Protein AF-A0AAD6I1P9-F1 (afdb_monomer)

Secondary structure (DSSP, 8-state):
--HHHHHHHHHHTPPPPSS---HHHHHHHTTSPPPHHHHHHHHHH--STTHHHHSPPPGGGGSTT-EEEEEEE-TTS-EEEEEE-TT--GGGPEEEEE-SSS--EEEESS-HHHHHHHHHHTSS--SSS-TTPSPSS--------------------PPPPPPP-

Foldseek 3Di:
DDPVLVVVCVVVVFDQQPDQDPVVVVCVQVVHDDDPSVSSNCSGNPPVPCLCVLAPDPPLQVQPPWDWDWDDADPQQKTWIFTDDPPDDLQQTWIWIDRSPPNDIDTDRHGPVVVVVCQQVVVDDDPRDDPCPPPPDDDDDDDDPDPDPPPPPPDDDDDDDDDDD

Solvent-accessible surface area (backbone atoms only — not comparable to full-atom values): 10701 Å² total; per-residue (Å²): 133,48,74,65,51,54,54,52,40,62,73,67,65,51,59,80,57,93,64,76,72,66,55,74,56,55,29,60,76,67,74,43,88,72,61,68,57,59,53,56,41,36,36,41,72,51,61,80,70,65,56,56,79,81,39,78,74,56,77,77,54,68,44,81,81,30,50,73,45,83,78,49,69,53,96,89,56,34,39,33,28,36,44,42,54,68,93,61,58,79,82,66,26,26,33,34,36,36,60,90,78,78,81,57,71,49,79,42,97,36,29,67,69,58,47,51,51,31,38,68,70,60,77,49,86,61,94,83,55,62,89,67,60,60,58,100,69,87,79,91,71,81,90,70,83,71,80,80,76,77,78,76,83,81,73,85,78,77,79,81,82,80,81,80,131

pLDDT: mean 70.8, std 15.42, range [35.19, 92.31]

Nearest PDB structures (foldseek):
  1n7v-assembly1_A-2  TM=6.056E-01  e=4.436E-01  Enterobacteria phage PRD1
  8rnu-assembly1_J  TM=4.361E-01  e=2.268E+00  Homo sapiens
  3k44-assembly4_D  TM=4.785E-01  e=9.025E+00  Drosophila melanogaster
  5u0s-assembly1_F  TM=2.098E-01  e=1.462E+00  Schizosaccharomyces pombe
  8rnu-assembly1_C  TM=3.092E-01  e=3.748E+00  Homo sapiens

Radius of gyration: 20.56 Å; Cα contacts (8 Å, |Δi|>4): 160; chains: 1; bounding box: 66×39×45 Å

Sequence (165 aa):
MSSTVTRIIEVFNAPEPTTKTAWEVTEAEMEIALPNDYKELIDRMGANATMWEFEAKPPELQIEGSFVIPWATTDNGEYLFWRCLPGQHPDEWTVILNQGRDWTWEHHEMNCTDFLYAALTKEIQSEILSDDFPLSRHVFASFNPAPSHSIRLTGIRRPKRRLKK

InterPro domains:
  IPR037883 Knr4/Smi1-like domain supe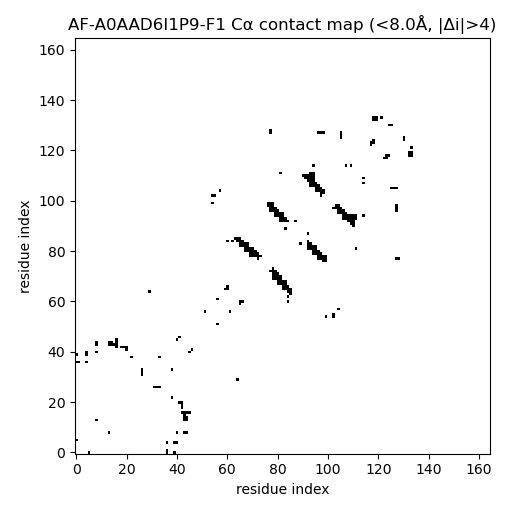rfamily [SSF160631] (6-133)

Structure (mmCIF, N/CA/C/O backbone):
data_AF-A0AAD6I1P9-F1
#
_entry.id   AF-A0AAD6I1P9-F1
#
loop_
_atom_site.group_PDB
_atom_site.id
_atom_site.type_symbol
_atom_site.label_atom_id
_atom_site.label_alt_id
_atom_site.label_comp_id
_atom_site.label_asym_id
_atom_site.label_entity_id
_atom_site.label_seq_id
_atom_site.pdbx_PDB_ins_code
_atom_site.Cartn_x
_atom_site.Cartn_y
_atom_site.Cartn_z
_atom_site.occupancy
_atom_site.B_iso_or_equiv
_atom_site.auth_seq_id
_atom_site.auth_comp_id
_atom_site.auth_asym_id
_atom_site.auth_atom_id
_atom_site.pdbx_PDB_model_num
ATOM 1 N N . MET A 1 1 ? 0.288 -9.961 25.813 1.00 58.97 1 MET A N 1
ATOM 2 C CA . MET A 1 1 ? 0.782 -10.543 24.559 1.00 58.97 1 MET A CA 1
ATOM 3 C C . MET A 1 1 ? -0.095 -11.686 24.114 1.00 58.97 1 MET A C 1
ATOM 5 O O . MET A 1 1 ? -0.151 -12.715 24.782 1.00 58.97 1 MET A O 1
ATOM 9 N N . SER A 1 2 ? -0.819 -11.464 23.020 1.00 68.44 2 SER A N 1
ATOM 10 C CA . SER A 1 2 ? -1.600 -12.497 22.335 1.00 68.44 2 SER A CA 1
ATOM 11 C C . SER A 1 2 ? -0.683 -13.611 21.815 1.00 68.44 2 SER A C 1
ATOM 13 O O . SER A 1 2 ? 0.366 -13.334 21.232 1.00 68.44 2 SER A O 1
ATOM 15 N N . SER A 1 3 ? -1.086 -14.880 21.969 1.00 67.81 3 SER A N 1
ATOM 16 C CA . SER A 1 3 ? -0.302 -16.036 21.496 1.00 67.81 3 SER A CA 1
ATOM 17 C C . SER A 1 3 ? -0.064 -16.019 19.985 1.00 67.81 3 SER A C 1
ATOM 19 O O . SER A 1 3 ? 0.905 -16.591 19.493 1.00 67.81 3 SER A O 1
ATOM 21 N N . THR A 1 4 ? -0.956 -15.374 19.234 1.00 70.19 4 THR A N 1
ATOM 22 C CA . THR A 1 4 ? -0.830 -15.225 17.782 1.00 70.19 4 THR A CA 1
ATOM 23 C C . THR A 1 4 ? 0.229 -14.182 17.426 1.00 70.19 4 THR A C 1
ATOM 25 O O . THR A 1 4 ? 1.057 -14.439 16.557 1.00 70.19 4 THR A O 1
ATOM 28 N N . VAL A 1 5 ? 0.271 -13.057 18.148 1.00 63.53 5 VAL A N 1
ATOM 29 C CA . VAL A 1 5 ? 1.281 -12.001 17.961 1.00 63.53 5 VAL A CA 1
ATOM 30 C C . VAL A 1 5 ? 2.681 -12.531 18.270 1.00 63.53 5 VAL A C 1
ATOM 32 O O . VAL A 1 5 ? 3.605 -12.305 17.496 1.00 63.53 5 VAL A O 1
ATOM 35 N N . THR A 1 6 ? 2.833 -13.328 19.332 1.00 72.75 6 THR A N 1
ATOM 36 C CA . THR A 1 6 ? 4.106 -13.989 19.663 1.00 72.75 6 THR A CA 1
ATOM 37 C C . THR A 1 6 ? 4.609 -14.876 18.524 1.00 72.75 6 THR A C 1
ATOM 39 O O . THR A 1 6 ? 5.758 -14.748 18.111 1.00 72.75 6 THR A O 1
ATOM 42 N N . ARG A 1 7 ? 3.739 -15.718 17.952 1.00 68.31 7 ARG A N 1
ATOM 43 C CA . ARG A 1 7 ? 4.106 -16.590 16.823 1.00 68.31 7 ARG A CA 1
ATOM 44 C C . ARG A 1 7 ? 4.517 -15.793 15.585 1.00 68.31 7 ARG A C 1
ATOM 46 O O . ARG A 1 7 ? 5.424 -16.207 14.876 1.00 68.31 7 ARG A O 1
ATOM 53 N N . ILE A 1 8 ? 3.861 -14.663 15.322 1.00 61.25 8 ILE A N 1
ATOM 54 C CA . ILE A 1 8 ? 4.199 -13.772 14.204 1.00 61.25 8 ILE A CA 1
ATOM 55 C C . ILE A 1 8 ? 5.585 -13.149 14.421 1.00 61.25 8 ILE A C 1
ATOM 57 O O . ILE A 1 8 ? 6.435 -13.239 13.539 1.00 61.25 8 ILE A O 1
ATOM 61 N N . ILE A 1 9 ? 5.853 -12.596 15.606 1.00 66.19 9 ILE A N 1
ATOM 62 C CA . ILE A 1 9 ? 7.156 -12.003 15.959 1.00 66.19 9 ILE A CA 1
ATOM 63 C C . ILE A 1 9 ? 8.297 -13.011 15.782 1.00 66.19 9 ILE A C 1
ATOM 65 O O . ILE A 1 9 ? 9.336 -12.674 15.214 1.00 66.19 9 ILE A O 1
ATOM 69 N N . GLU A 1 10 ? 8.097 -14.249 16.238 1.00 68.38 10 GLU A N 1
ATOM 70 C CA . GLU A 1 10 ? 9.082 -15.329 16.117 1.00 68.38 10 GLU A CA 1
ATOM 71 C C . GLU A 1 10 ? 9.352 -15.706 14.656 1.00 68.38 10 GLU A C 1
ATOM 73 O O . GLU A 1 10 ? 10.506 -15.893 14.275 1.00 68.38 10 GLU A O 1
ATOM 78 N N . VAL A 1 11 ? 8.308 -15.768 13.821 1.00 61.41 11 VAL A N 1
ATOM 79 C CA . VAL A 1 11 ? 8.440 -16.058 12.384 1.00 61.41 11 VAL A CA 1
ATOM 80 C C . VAL A 1 11 ? 9.246 -14.975 11.665 1.00 61.41 11 VAL A C 1
ATOM 82 O O . VAL A 1 11 ? 10.079 -15.296 10.819 1.00 61.41 11 VAL A O 1
ATOM 85 N N . PHE A 1 12 ? 9.031 -13.705 12.007 1.00 48.78 12 PHE A N 1
ATOM 86 C CA . PHE A 1 12 ? 9.725 -12.579 11.376 1.00 48.78 12 PHE A CA 1
ATOM 87 C C . PHE A 1 12 ? 11.080 -12.244 12.016 1.00 48.78 12 PHE A C 1
ATOM 89 O O . PHE A 1 12 ? 11.805 -11.405 11.484 1.00 48.78 12 PHE A O 1
ATOM 96 N N . ASN A 1 13 ? 11.439 -12.890 13.134 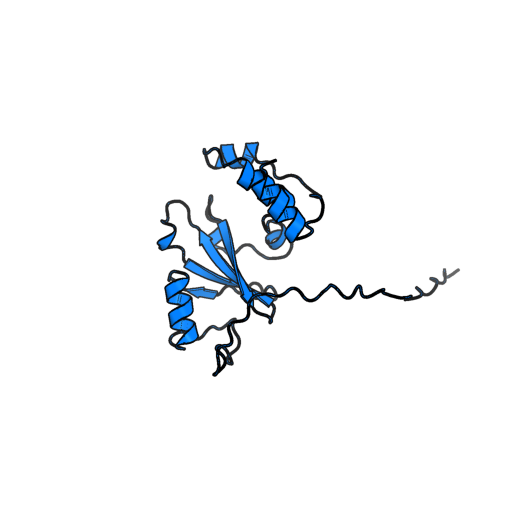1.00 60.44 13 ASN A N 1
ATOM 97 C CA . ASN A 1 13 ? 12.594 -12.540 13.965 1.00 60.44 13 ASN A CA 1
ATOM 98 C C . ASN A 1 13 ? 12.656 -11.023 14.247 1.00 60.44 13 ASN A C 1
ATOM 100 O O . ASN A 1 13 ? 13.711 -10.393 14.126 1.00 60.44 13 ASN A O 1
ATOM 104 N N . ALA A 1 14 ? 11.494 -10.431 14.544 1.00 52.88 14 ALA A N 1
ATOM 105 C CA . ALA A 1 14 ? 11.356 -8.986 14.658 1.00 52.88 14 ALA A CA 1
ATOM 106 C C . ALA A 1 14 ? 12.173 -8.461 15.857 1.00 52.88 14 ALA A C 1
ATOM 108 O O . ALA A 1 14 ? 12.071 -9.019 16.959 1.00 52.88 14 ALA A O 1
ATOM 109 N N . PRO A 1 15 ? 12.993 -7.407 15.672 1.00 56.53 15 PRO A N 1
ATOM 110 C CA . PRO A 1 15 ? 13.791 -6.846 16.754 1.00 56.53 15 PRO A CA 1
ATOM 111 C C . PRO A 1 15 ? 12.895 -6.305 17.874 1.00 56.53 15 PRO A C 1
ATOM 113 O O . PRO A 1 15 ? 11.708 -6.034 17.686 1.00 56.53 15 PRO A O 1
ATOM 116 N N . GLU A 1 16 ? 13.461 -6.162 19.072 1.00 64.75 16 GLU A N 1
ATOM 117 C CA . GLU A 1 16 ? 12.750 -5.471 20.147 1.00 64.75 16 GLU A CA 1
ATOM 118 C C . GLU A 1 16 ? 12.449 -4.022 19.732 1.00 64.75 16 GLU A C 1
ATOM 120 O O . GLU A 1 16 ? 13.305 -3.388 19.101 1.00 64.75 16 GLU A O 1
ATOM 125 N N . PRO A 1 17 ? 11.265 -3.487 20.080 1.00 62.78 17 PRO A N 1
ATOM 126 C CA . PRO A 1 17 ? 10.902 -2.119 19.743 1.00 62.78 17 PRO A CA 1
ATOM 127 C C . PRO A 1 17 ? 11.930 -1.150 20.316 1.00 62.78 17 PRO A C 1
ATOM 129 O O . PRO A 1 17 ? 12.277 -1.225 21.497 1.00 62.78 17 PRO A O 1
ATOM 132 N N . THR A 1 18 ? 12.396 -0.205 19.508 1.00 55.06 18 THR A N 1
ATOM 133 C CA . THR A 1 18 ? 13.247 0.892 19.989 1.00 55.06 18 THR A CA 1
ATOM 134 C C . THR A 1 18 ? 12.424 2.049 20.552 1.00 55.06 18 THR A C 1
ATOM 136 O O . THR A 1 18 ? 12.912 2.792 21.405 1.00 55.06 18 THR A O 1
ATOM 139 N N . THR A 1 19 ? 11.170 2.177 20.123 1.00 56.22 19 THR A N 1
ATOM 140 C CA . THR A 1 19 ? 10.186 3.155 20.594 1.00 56.22 19 THR A CA 1
ATOM 141 C C . THR A 1 19 ? 8.820 2.492 20.716 1.00 56.22 19 THR A C 1
ATOM 143 O O . THR A 1 19 ? 8.513 1.532 20.014 1.00 56.22 19 THR A O 1
ATOM 146 N N . LYS A 1 20 ? 8.004 2.989 21.647 1.00 66.88 20 LYS A N 1
ATOM 147 C CA . LYS A 1 20 ? 6.640 2.509 21.866 1.00 66.88 20 LYS A CA 1
ATOM 148 C C . LYS A 1 20 ? 5.664 3.559 21.353 1.00 66.88 20 LYS A C 1
ATOM 150 O O . LYS A 1 20 ? 5.863 4.744 21.626 1.00 66.88 20 LYS A O 1
ATOM 155 N N . THR A 1 21 ? 4.646 3.140 20.613 1.00 74.12 21 THR A N 1
ATOM 156 C CA . THR A 1 21 ? 3.640 4.059 20.070 1.00 74.12 21 THR A CA 1
ATOM 157 C C . THR A 1 21 ? 2.781 4.599 21.214 1.00 74.12 21 THR A C 1
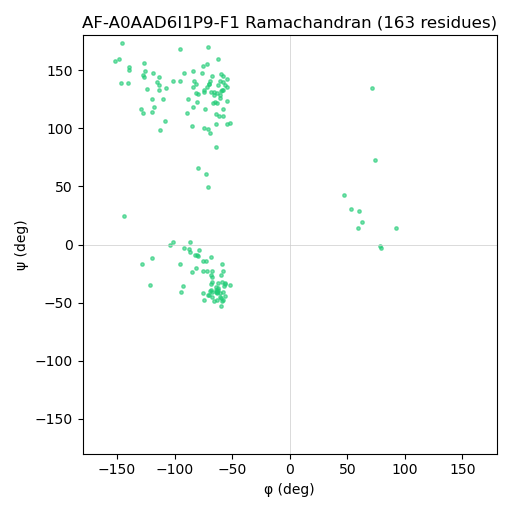ATOM 159 O O . THR A 1 21 ? 2.425 3.857 22.132 1.00 74.12 21 THR A O 1
ATOM 162 N N . ALA A 1 22 ? 2.458 5.895 21.193 1.00 82.38 22 ALA A N 1
ATOM 163 C CA . ALA A 1 22 ? 1.637 6.544 22.219 1.00 82.38 22 ALA A CA 1
ATOM 164 C C . ALA A 1 22 ? 0.139 6.268 21.990 1.00 82.38 22 ALA A C 1
ATOM 166 O O . ALA A 1 22 ? -0.630 7.171 21.663 1.00 82.38 22 ALA A O 1
ATOM 167 N N . TRP A 1 23 ? -0.261 5.003 22.126 1.00 79.94 23 TRP A N 1
ATOM 168 C CA . TRP A 1 23 ? -1.601 4.523 21.786 1.00 79.94 23 TRP A CA 1
ATOM 169 C C . TRP A 1 23 ? -2.728 5.264 22.492 1.00 79.94 23 TRP A C 1
ATOM 171 O O . TRP A 1 23 ? -3.773 5.468 21.892 1.00 79.94 23 TRP A O 1
ATOM 181 N N . GLU A 1 24 ? -2.511 5.718 23.723 1.00 82.75 24 GLU A N 1
ATOM 182 C CA . GLU A 1 24 ? -3.503 6.484 24.473 1.00 82.75 24 GLU A CA 1
ATOM 183 C C . GLU A 1 24 ? -3.848 7.816 23.789 1.00 82.75 24 GLU A C 1
ATOM 185 O O . GLU A 1 24 ? -4.991 8.259 23.861 1.00 82.75 24 GLU A O 1
ATOM 190 N N . VAL A 1 25 ? -2.882 8.443 23.108 1.00 79.00 25 VAL A N 1
ATOM 191 C CA . VAL A 1 25 ? -3.110 9.662 22.317 1.00 79.00 25 VAL A CA 1
ATOM 192 C C . VAL A 1 25 ? -3.848 9.311 21.028 1.00 79.00 25 VAL A C 1
ATOM 194 O O . VAL A 1 25 ? -4.865 9.923 20.727 1.00 79.00 25 VAL A O 1
ATOM 197 N N . THR A 1 26 ? -3.391 8.280 20.312 1.00 72.31 26 THR A N 1
ATOM 198 C CA . THR A 1 26 ? -4.006 7.826 19.054 1.00 72.31 26 THR A CA 1
ATOM 199 C C . THR A 1 26 ? -5.466 7.399 19.235 1.00 72.31 26 THR A C 1
ATOM 201 O O . THR A 1 26 ? -6.326 7.801 18.463 1.00 72.31 26 THR A O 1
ATOM 204 N N . GLU A 1 27 ? -5.778 6.618 20.269 1.00 82.38 27 GLU A N 1
ATOM 205 C CA . GLU A 1 27 ? -7.148 6.172 20.560 1.00 82.38 27 GLU A CA 1
ATOM 206 C C . GLU A 1 27 ? -8.053 7.333 20.996 1.00 82.38 27 GLU A C 1
ATOM 208 O O . GLU A 1 27 ? -9.246 7.331 20.689 1.00 82.38 27 GLU A O 1
ATOM 213 N N . ALA A 1 28 ? -7.493 8.341 21.677 1.00 76.50 28 ALA A N 1
ATOM 214 C CA . ALA A 1 28 ? -8.221 9.550 22.050 1.00 76.50 28 ALA A CA 1
ATOM 215 C C . ALA A 1 28 ? -8.530 10.441 20.837 1.00 76.50 28 ALA A C 1
ATOM 217 O O . ALA A 1 28 ? -9.653 10.919 20.723 1.00 76.50 28 ALA A O 1
ATOM 218 N N . GLU A 1 29 ? -7.572 10.632 19.925 1.00 73.38 29 GLU A N 1
ATOM 219 C CA . GLU A 1 29 ? -7.767 11.391 18.679 1.00 73.38 29 GLU A CA 1
ATOM 220 C C . GLU A 1 29 ? -8.780 10.722 17.747 1.00 73.38 29 GLU A C 1
ATOM 222 O O . GLU A 1 29 ? -9.594 11.395 17.121 1.00 73.38 29 GLU A O 1
ATOM 227 N N . MET A 1 30 ? -8.744 9.392 17.658 1.00 74.44 30 MET A N 1
ATOM 228 C CA . MET A 1 30 ? -9.651 8.636 16.795 1.00 74.44 30 MET A CA 1
ATOM 229 C C . MET A 1 30 ? -11.029 8.387 17.432 1.00 74.44 30 MET A C 1
ATOM 231 O O . MET A 1 30 ? -11.919 7.869 16.759 1.00 74.44 30 MET A O 1
ATOM 235 N N . GLU A 1 31 ? -11.197 8.699 18.721 1.00 84.00 31 GLU A N 1
ATOM 236 C CA . GLU A 1 31 ? -12.388 8.384 19.524 1.00 84.00 31 GLU A CA 1
ATOM 237 C C . GLU A 1 31 ? -12.785 6.888 19.489 1.00 84.00 31 GLU A C 1
ATOM 239 O O . GLU A 1 31 ? -13.955 6.521 19.617 1.00 84.00 31 GLU A O 1
ATOM 244 N N . ILE A 1 32 ? -11.803 5.992 19.339 1.00 76.88 32 ILE A N 1
ATOM 245 C CA . ILE A 1 32 ? -12.000 4.538 19.282 1.00 76.88 32 ILE A CA 1
ATOM 246 C C . ILE A 1 32 ? -10.899 3.804 20.047 1.00 76.88 32 ILE A C 1
ATOM 248 O O . ILE A 1 32 ? -9.718 4.120 19.940 1.00 76.88 32 ILE A O 1
ATOM 252 N N . ALA A 1 33 ? -11.289 2.758 20.777 1.00 78.50 33 ALA A N 1
ATOM 253 C CA . ALA A 1 33 ? -10.347 1.783 21.310 1.00 78.50 33 ALA A CA 1
ATOM 254 C C . ALA A 1 33 ? -9.966 0.767 20.220 1.00 78.50 33 ALA A C 1
ATOM 256 O O . ALA A 1 33 ? -10.823 0.071 19.671 1.00 78.50 33 ALA A O 1
ATOM 257 N N . LEU A 1 34 ? -8.674 0.659 19.933 1.00 74.25 34 LEU A N 1
ATOM 258 C CA . LEU A 1 34 ? -8.096 -0.310 19.016 1.00 74.25 34 LEU A CA 1
ATOM 259 C C . LEU A 1 34 ? -7.845 -1.653 19.729 1.00 74.25 34 LEU A C 1
ATOM 261 O O . LEU A 1 34 ? -7.525 -1.685 20.925 1.00 74.25 34 LEU A O 1
ATOM 265 N N . PRO A 1 35 ? -7.925 -2.787 19.009 1.00 85.56 35 PRO A N 1
ATOM 266 C CA . PRO A 1 35 ? -7.599 -4.094 19.568 1.00 85.56 35 PRO A CA 1
ATOM 267 C C . PRO A 1 35 ? -6.179 -4.152 20.151 1.00 85.56 35 PRO A C 1
ATOM 269 O O . PRO A 1 35 ? -5.215 -3.657 19.564 1.00 85.56 35 PRO A O 1
ATOM 272 N N . ASN A 1 36 ? -6.029 -4.781 21.318 1.00 77.75 36 ASN A N 1
ATOM 273 C CA . ASN A 1 36 ? -4.735 -4.849 22.006 1.00 77.75 36 ASN A CA 1
ATOM 274 C C . ASN A 1 36 ? -3.673 -5.626 21.219 1.00 77.75 36 ASN A C 1
ATOM 276 O O . ASN A 1 36 ? -2.506 -5.256 21.248 1.00 77.75 36 ASN A O 1
ATOM 280 N N . ASP A 1 37 ? -4.058 -6.689 20.522 1.00 75.00 37 ASP A N 1
ATOM 281 C CA . ASP A 1 37 ? -3.149 -7.495 19.707 1.00 75.00 37 ASP A CA 1
ATOM 282 C C . ASP A 1 37 ? -2.642 -6.742 18.469 1.00 75.00 37 ASP A C 1
ATOM 284 O O . ASP A 1 37 ? -1.478 -6.885 18.102 1.00 75.00 37 ASP A O 1
ATOM 288 N N . TYR A 1 38 ? -3.472 -5.880 17.882 1.00 73.00 38 TYR A N 1
ATOM 289 C CA . TYR A 1 38 ? -3.062 -4.952 16.830 1.00 73.00 38 TYR A CA 1
ATOM 290 C C . TYR A 1 38 ? -2.016 -3.944 17.332 1.00 73.00 38 TYR A C 1
ATOM 292 O O . TYR A 1 38 ? -0.962 -3.790 16.715 1.00 73.00 38 TYR A O 1
ATOM 300 N N . LYS A 1 39 ? -2.251 -3.317 18.491 1.00 80.56 39 LYS A N 1
ATOM 301 C CA . LYS A 1 39 ? -1.289 -2.390 19.116 1.00 80.56 39 LYS A CA 1
ATOM 302 C C . LYS A 1 39 ? 0.040 -3.078 19.453 1.00 80.56 39 LYS A C 1
ATOM 304 O O . LYS A 1 39 ? 1.105 -2.535 19.175 1.00 80.56 39 LYS A O 1
ATOM 309 N N . GLU A 1 40 ? -0.017 -4.305 19.980 1.00 75.25 40 GLU A N 1
ATOM 310 C CA . GLU A 1 40 ? 1.166 -5.139 20.246 1.00 75.25 40 GLU A CA 1
ATOM 311 C C . GLU A 1 40 ? 1.941 -5.481 18.964 1.00 75.25 40 GLU A C 1
ATOM 313 O O . GLU A 1 40 ? 3.173 -5.489 18.973 1.00 75.25 40 GLU A O 1
ATOM 318 N N . LEU A 1 41 ? 1.237 -5.763 17.865 1.00 71.06 41 LEU A N 1
ATOM 319 C CA . LEU A 1 41 ? 1.850 -6.056 16.573 1.00 71.06 41 LEU A CA 1
ATOM 320 C C . LEU A 1 41 ? 2.552 -4.821 15.998 1.00 71.06 41 LEU A C 1
ATOM 322 O O . LEU A 1 41 ? 3.693 -4.929 15.558 1.00 71.06 41 LEU A O 1
ATOM 326 N N . ILE A 1 42 ? 1.909 -3.654 16.040 1.00 73.44 42 ILE A N 1
ATOM 327 C CA . ILE A 1 42 ? 2.475 -2.401 15.529 1.00 73.44 42 ILE A CA 1
ATOM 328 C C . ILE A 1 42 ? 3.654 -1.917 16.377 1.00 73.44 42 ILE A C 1
ATOM 330 O O . ILE A 1 42 ? 4.660 -1.501 15.810 1.00 73.44 42 ILE A O 1
ATOM 334 N N . ASP A 1 43 ? 3.599 -2.045 17.706 1.00 73.88 43 ASP A N 1
ATOM 335 C CA . ASP A 1 43 ? 4.759 -1.755 18.559 1.00 73.88 43 ASP A CA 1
ATOM 336 C C . ASP A 1 43 ? 5.968 -2.634 18.189 1.00 73.88 43 ASP A C 1
ATOM 338 O O . ASP A 1 43 ? 7.105 -2.193 18.315 1.00 73.88 43 ASP A O 1
ATOM 342 N N . ARG A 1 44 ? 5.749 -3.874 17.725 1.00 68.94 44 ARG A N 1
ATOM 343 C CA . ARG A 1 44 ? 6.822 -4.852 17.454 1.00 68.94 44 ARG A CA 1
ATOM 344 C C . ARG A 1 44 ? 7.333 -4.861 16.025 1.00 68.94 44 ARG A C 1
ATOM 346 O O . ARG A 1 44 ? 8.517 -5.097 15.809 1.00 68.94 44 ARG A O 1
ATOM 353 N N . MET A 1 45 ? 6.451 -4.639 15.068 1.00 62.28 45 MET A N 1
ATOM 354 C CA . MET A 1 45 ? 6.779 -4.654 13.644 1.00 62.28 45 MET A CA 1
ATOM 355 C C . MET A 1 45 ? 7.062 -3.247 13.114 1.00 62.28 45 MET A C 1
ATOM 357 O O . MET A 1 45 ? 7.643 -3.105 12.042 1.00 62.28 45 MET A O 1
ATOM 361 N N . GLY A 1 46 ? 6.657 -2.220 13.868 1.00 60.00 46 GLY A N 1
ATOM 362 C CA . GLY A 1 46 ? 6.478 -0.874 13.359 1.00 60.00 46 GLY A CA 1
ATOM 363 C C . GLY A 1 46 ? 5.245 -0.806 12.457 1.00 60.00 46 GLY A C 1
ATOM 364 O O . GLY A 1 46 ? 5.051 -1.614 11.553 1.00 60.00 46 GLY A O 1
ATOM 365 N N . ALA A 1 47 ? 4.424 0.222 12.639 1.00 54.12 47 ALA A N 1
ATOM 366 C CA . ALA A 1 47 ? 3.874 0.880 11.466 1.00 54.12 47 ALA A CA 1
ATOM 367 C C . ALA A 1 47 ? 5.086 1.543 10.815 1.00 54.12 47 ALA A C 1
ATOM 369 O O . ALA A 1 47 ? 5.977 1.997 11.535 1.00 54.12 47 ALA A O 1
ATOM 370 N N . ASN A 1 48 ? 5.163 1.615 9.494 1.00 50.03 48 ASN A N 1
ATOM 371 C CA . ASN A 1 48 ? 6.260 2.308 8.816 1.00 50.03 48 ASN A CA 1
ATOM 372 C C . ASN A 1 48 ? 6.122 3.847 9.005 1.00 50.03 48 ASN A C 1
ATOM 374 O O . ASN A 1 48 ? 6.119 4.617 8.054 1.00 50.03 48 ASN A O 1
ATOM 378 N N . ALA A 1 49 ? 5.918 4.300 10.248 1.00 48.62 49 ALA A N 1
ATOM 379 C CA . ALA A 1 49 ? 5.669 5.665 10.682 1.00 48.62 49 ALA A CA 1
ATOM 380 C C . ALA A 1 49 ? 6.898 6.556 10.468 1.00 48.62 49 ALA A C 1
ATOM 382 O O . ALA A 1 49 ? 6.751 7.763 10.304 1.00 48.62 49 ALA A O 1
ATOM 383 N N . THR A 1 50 ? 8.090 5.957 10.397 1.00 46.69 50 THR A N 1
ATOM 384 C CA . THR A 1 50 ? 9.349 6.642 10.083 1.00 46.69 50 THR A CA 1
ATOM 385 C C . THR A 1 50 ? 9.548 6.884 8.587 1.00 46.69 50 THR A C 1
ATOM 387 O O . THR A 1 50 ? 10.448 7.630 8.216 1.00 46.69 50 THR A O 1
ATOM 390 N N . MET A 1 51 ? 8.712 6.317 7.705 1.00 50.41 51 MET A N 1
ATOM 391 C CA . MET A 1 51 ? 8.792 6.579 6.260 1.00 50.41 51 MET A CA 1
ATOM 392 C C . 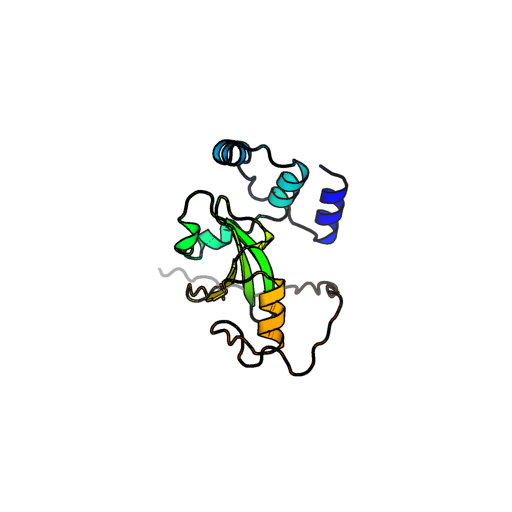MET A 1 51 ? 8.665 8.086 5.967 1.00 50.41 51 MET A C 1
ATOM 394 O O . MET A 1 51 ? 9.384 8.630 5.136 1.00 50.41 51 MET A O 1
ATOM 398 N N . TRP A 1 52 ? 7.839 8.789 6.750 1.00 53.50 52 TRP A N 1
ATOM 399 C CA . TRP A 1 52 ? 7.629 10.238 6.654 1.00 53.50 52 TRP A CA 1
ATOM 400 C C . TRP A 1 52 ? 8.723 11.089 7.308 1.00 53.50 52 TRP A C 1
ATOM 402 O O . TRP A 1 52 ? 8.726 12.306 7.150 1.00 53.50 52 TRP A O 1
ATOM 412 N N . GLU A 1 53 ? 9.644 10.490 8.068 1.00 52.41 53 GLU A N 1
ATOM 413 C CA . GLU A 1 53 ? 10.782 11.230 8.635 1.00 52.41 53 GLU A CA 1
ATOM 414 C C . GLU A 1 53 ? 11.803 11.596 7.551 1.00 52.41 53 GLU A C 1
ATOM 416 O O . GLU A 1 53 ? 12.565 12.552 7.707 1.00 52.41 53 GLU A O 1
ATOM 421 N N . PHE A 1 54 ? 11.799 10.850 6.442 1.00 51.03 54 PHE A N 1
ATOM 422 C CA . PHE A 1 54 ? 12.740 11.003 5.335 1.00 51.03 54 PHE A CA 1
ATOM 423 C C . PHE A 1 54 ? 12.056 11.341 4.000 1.00 51.03 54 PHE A C 1
ATOM 425 O O . PHE A 1 54 ? 12.738 11.771 3.068 1.00 51.03 54 PHE A O 1
ATOM 432 N N . GLU A 1 55 ? 10.726 11.226 3.916 1.00 57.84 55 GLU A N 1
ATOM 433 C CA . GLU A 1 55 ? 9.930 11.546 2.726 1.00 57.84 55 GLU A CA 1
ATOM 434 C C . GLU A 1 55 ? 8.791 12.526 3.024 1.00 57.84 55 GLU A C 1
ATOM 436 O O . GLU A 1 55 ? 8.160 12.488 4.080 1.00 57.84 55 GLU A O 1
ATOM 441 N N . ALA A 1 56 ? 8.498 13.413 2.070 1.00 61.66 56 ALA A N 1
ATOM 442 C CA . ALA A 1 56 ? 7.377 14.334 2.196 1.00 61.66 56 ALA A CA 1
ATOM 443 C C . ALA A 1 56 ? 6.045 13.568 2.184 1.00 61.66 56 ALA A C 1
ATOM 445 O O . ALA A 1 56 ? 5.765 12.789 1.271 1.00 61.66 56 ALA A O 1
ATOM 446 N N . LYS A 1 57 ? 5.204 13.836 3.189 1.00 63.72 57 LYS A N 1
ATOM 447 C CA . LYS A 1 57 ? 3.838 13.314 3.260 1.00 63.72 57 LYS A CA 1
ATOM 448 C C . LYS A 1 57 ? 3.045 13.811 2.035 1.00 63.72 57 LYS A C 1
ATOM 450 O O . LYS A 1 57 ? 3.017 15.029 1.825 1.00 63.72 57 LYS A O 1
ATOM 455 N N . PRO A 1 58 ? 2.409 12.930 1.239 1.00 68.06 58 PRO A N 1
ATOM 456 C CA . PRO A 1 58 ? 1.617 13.355 0.091 1.00 68.06 58 PRO A CA 1
ATOM 457 C C . PRO A 1 58 ? 0.492 14.311 0.530 1.00 68.06 58 PRO A C 1
ATOM 459 O O . PRO A 1 58 ? -0.029 14.155 1.645 1.00 68.06 58 PRO A O 1
ATOM 462 N N . PRO A 1 59 ? 0.130 15.317 -0.293 1.00 69.44 59 PRO A N 1
ATOM 463 C CA . PRO A 1 59 ? -0.850 16.348 0.066 1.00 69.44 59 PRO A CA 1
ATOM 464 C C . PRO A 1 59 ? -2.177 15.787 0.592 1.00 69.44 59 PRO A C 1
ATOM 466 O O . PRO A 1 59 ? -2.772 16.337 1.512 1.00 69.44 59 PRO A O 1
ATOM 469 N N . GLU A 1 60 ? -2.617 14.651 0.061 1.00 67.00 60 GLU A N 1
ATOM 470 C CA . GLU A 1 60 ? -3.869 13.978 0.401 1.00 67.00 60 GLU A CA 1
ATOM 471 C C . GLU A 1 60 ? -3.859 13.424 1.826 1.00 67.00 60 GLU A C 1
ATOM 473 O O . GLU A 1 60 ? -4.903 13.330 2.464 1.00 67.00 60 GLU A O 1
ATOM 478 N N . LEU A 1 61 ? -2.682 13.090 2.357 1.00 69.38 61 LEU A N 1
ATOM 479 C CA . LEU A 1 61 ? -2.541 12.658 3.742 1.00 69.38 61 LEU A CA 1
ATOM 480 C C . LEU A 1 61 ? -2.361 13.835 4.707 1.00 69.38 61 LEU A C 1
ATOM 482 O O . LEU A 1 61 ? -2.187 13.613 5.905 1.00 69.38 61 LEU A O 1
ATOM 486 N N . GLN A 1 62 ? -2.395 15.084 4.233 1.00 70.62 62 GLN A N 1
ATOM 487 C CA . GLN A 1 62 ? -2.517 16.251 5.114 1.00 70.62 62 GLN A CA 1
ATOM 488 C C . GLN A 1 62 ? -3.944 16.422 5.651 1.00 70.62 62 GLN A C 1
ATOM 490 O O . GLN A 1 62 ? -4.138 17.156 6.617 1.00 70.62 62 GLN A O 1
ATOM 495 N N . ILE A 1 63 ? -4.928 15.729 5.065 1.00 74.88 63 ILE A N 1
ATOM 496 C CA . ILE A 1 63 ? -6.284 15.645 5.608 1.00 74.88 63 ILE A CA 1
ATOM 497 C C . ILE A 1 63 ? -6.220 14.908 6.951 1.00 74.88 63 ILE A C 1
ATOM 499 O O . ILE A 1 63 ? -5.750 13.769 7.028 1.00 74.88 63 ILE A O 1
ATOM 503 N N . GLU A 1 64 ? -6.697 15.561 8.009 1.00 72.44 64 GLU A N 1
ATOM 504 C CA . GLU A 1 64 ? -6.746 15.005 9.363 1.00 72.44 64 GLU A CA 1
ATOM 505 C C . GLU A 1 64 ? -7.496 13.662 9.384 1.00 72.44 64 GLU A C 1
ATOM 507 O O . GLU A 1 64 ? -8.514 13.49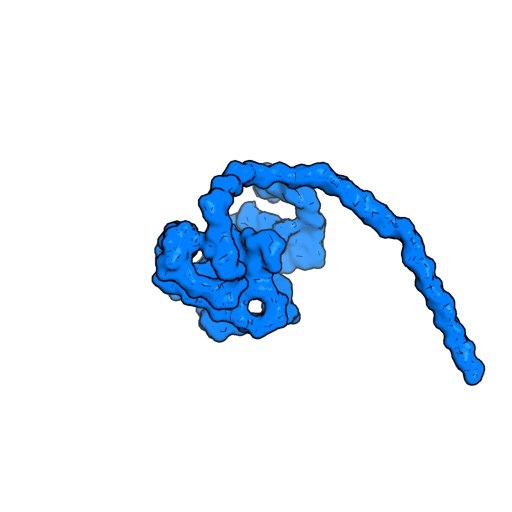4 8.715 1.00 72.44 64 GLU A O 1
ATOM 512 N N . GLY A 1 65 ? -6.949 12.673 10.093 1.00 66.19 65 GLY A N 1
ATOM 513 C CA . GLY A 1 65 ? -7.477 11.304 10.115 1.00 66.19 65 GLY A CA 1
ATOM 514 C C . GLY A 1 65 ? -7.123 10.437 8.898 1.00 66.19 65 GLY A C 1
ATOM 515 O O . GLY A 1 65 ? -7.478 9.261 8.880 1.00 66.19 65 GLY A O 1
ATOM 516 N N . SER A 1 66 ? -6.404 10.965 7.900 1.00 76.50 66 SER A N 1
ATOM 517 C CA . SER A 1 66 ? -5.951 10.167 6.752 1.00 76.50 66 SER A CA 1
ATOM 518 C C . SER A 1 66 ? -4.663 9.404 7.047 1.00 76.50 66 SER A C 1
ATOM 520 O O . SER A 1 66 ? -3.721 9.932 7.650 1.00 76.50 66 SER A O 1
ATOM 522 N N . PHE A 1 67 ? -4.587 8.171 6.554 1.00 75.00 67 PHE A N 1
ATOM 523 C CA . PHE A 1 67 ? -3.414 7.308 6.681 1.00 75.00 67 PHE A CA 1
ATOM 524 C C . PHE A 1 67 ? -3.238 6.422 5.444 1.00 75.00 67 PHE A C 1
ATOM 526 O O . PHE A 1 67 ? -4.072 6.401 4.539 1.00 75.00 67 PHE A O 1
ATOM 533 N N . VAL A 1 68 ? -2.120 5.699 5.392 1.00 77.00 68 VAL A N 1
ATOM 534 C CA . VAL A 1 68 ? -1.863 4.697 4.353 1.00 77.00 68 VAL A CA 1
ATOM 535 C C . VAL A 1 68 ? -1.529 3.358 4.970 1.00 77.00 68 VAL A C 1
ATOM 537 O O . VAL A 1 68 ? -0.910 3.293 6.034 1.00 77.00 68 VAL A O 1
ATOM 540 N N . ILE A 1 69 ? -1.896 2.295 4.265 1.00 77.25 69 ILE A N 1
ATOM 541 C CA . ILE A 1 69 ? -1.512 0.928 4.606 1.00 77.25 69 ILE A CA 1
ATOM 542 C C . ILE A 1 69 ? -0.679 0.370 3.449 1.00 77.25 69 ILE A C 1
ATOM 544 O O . ILE A 1 69 ? -1.208 0.276 2.340 1.00 77.25 69 ILE A O 1
ATOM 548 N N . PRO A 1 70 ? 0.595 -0.007 3.663 1.00 79.69 70 PRO A N 1
ATOM 549 C CA . PRO A 1 70 ? 1.360 -0.724 2.649 1.00 79.69 70 PRO A CA 1
ATOM 550 C C . PRO A 1 70 ? 0.777 -2.125 2.459 1.00 79.69 70 PRO A C 1
ATOM 552 O O . PRO A 1 70 ? 0.576 -2.845 3.438 1.00 79.69 70 PRO A O 1
ATOM 555 N N . TRP A 1 71 ? 0.538 -2.525 1.211 1.00 78.94 71 TRP A N 1
ATOM 556 C CA . TRP A 1 71 ? 0.010 -3.860 0.897 1.00 78.94 71 TRP A CA 1
ATOM 557 C C . TRP A 1 71 ? 0.829 -4.620 -0.151 1.00 78.94 71 TRP A C 1
ATOM 559 O O . TRP A 1 71 ? 0.715 -5.844 -0.219 1.00 78.94 71 TRP A O 1
ATOM 569 N N . ALA A 1 72 ? 1.695 -3.953 -0.923 1.00 80.44 72 ALA A N 1
ATOM 570 C CA . ALA A 1 72 ? 2.654 -4.625 -1.797 1.00 80.44 72 ALA A CA 1
ATOM 571 C C . ALA A 1 72 ? 3.958 -3.837 -1.963 1.00 80.44 72 ALA A C 1
ATOM 573 O O . ALA A 1 72 ? 4.028 -2.631 -1.732 1.00 80.44 72 ALA A O 1
ATOM 574 N N . THR A 1 73 ? 4.997 -4.555 -2.380 1.00 83.19 73 THR A N 1
ATOM 575 C CA . THR A 1 73 ? 6.261 -3.994 -2.849 1.00 83.19 73 THR A CA 1
ATOM 576 C C . THR A 1 73 ? 6.743 -4.787 -4.058 1.00 83.19 73 THR A C 1
ATOM 578 O O . THR A 1 73 ? 6.403 -5.967 -4.206 1.00 83.19 73 THR A O 1
ATOM 581 N N . THR A 1 74 ? 7.508 -4.140 -4.925 1.00 80.38 74 THR A N 1
ATOM 582 C CA . THR A 1 74 ? 8.201 -4.772 -6.050 1.00 80.38 74 THR A CA 1
ATOM 583 C C . THR A 1 74 ? 9.643 -5.119 -5.664 1.00 80.38 74 THR A C 1
ATOM 585 O O . THR A 1 74 ? 10.170 -4.672 -4.646 1.00 80.38 74 THR A O 1
ATOM 588 N N . ASP A 1 75 ? 10.328 -5.903 -6.493 1.00 74.88 75 ASP A N 1
ATOM 589 C CA . ASP A 1 75 ? 11.765 -6.170 -6.348 1.00 74.88 75 ASP A CA 1
ATOM 590 C C . ASP A 1 75 ? 12.656 -4.973 -6.730 1.00 74.88 75 ASP A C 1
ATOM 592 O O . ASP A 1 75 ? 13.830 -4.937 -6.354 1.00 74.88 75 ASP A O 1
ATOM 596 N N . ASN A 1 76 ? 12.093 -3.970 -7.408 1.00 78.94 76 ASN A N 1
ATOM 597 C CA . ASN A 1 76 ? 12.755 -2.708 -7.751 1.00 78.94 76 ASN A CA 1
ATOM 598 C C . ASN A 1 76 ? 12.631 -1.633 -6.651 1.00 78.94 76 ASN A C 1
ATOM 600 O O . ASN A 1 76 ? 13.278 -0.581 -6.727 1.00 78.94 76 ASN A O 1
ATOM 604 N N . GLY A 1 77 ? 11.887 -1.935 -5.581 1.00 77.06 77 GLY A N 1
ATOM 605 C CA . GLY A 1 77 ? 11.788 -1.107 -4.380 1.00 77.06 77 GLY A CA 1
ATOM 606 C C . GLY A 1 77 ? 10.641 -0.100 -4.393 1.00 77.06 77 GLY A C 1
ATOM 607 O O . GLY A 1 77 ? 10.632 0.794 -3.548 1.00 77.06 77 GLY A O 1
ATOM 608 N N . GLU A 1 78 ? 9.679 -0.238 -5.308 1.00 86.81 78 GLU A N 1
ATOM 609 C CA . GLU A 1 78 ? 8.433 0.522 -5.243 1.00 86.81 78 GLU A CA 1
ATOM 610 C C . GLU A 1 78 ? 7.511 -0.060 -4.165 1.00 86.81 78 GLU A C 1
ATOM 612 O O . GLU A 1 78 ? 7.485 -1.272 -3.915 1.00 86.81 78 GLU A O 1
ATOM 617 N N . TYR A 1 79 ? 6.728 0.811 -3.537 1.00 86.19 79 TYR A N 1
ATOM 618 C CA . TYR A 1 79 ? 5.703 0.454 -2.567 1.00 86.19 79 TYR A CA 1
ATOM 619 C C . TYR A 1 79 ? 4.323 0.822 -3.094 1.00 86.19 79 TYR A C 1
ATOM 621 O O . TYR A 1 79 ? 4.124 1.891 -3.673 1.00 86.19 79 TYR A O 1
ATOM 629 N N . LEU A 1 80 ? 3.364 -0.066 -2.846 1.00 89.00 80 LEU A N 1
ATOM 630 C CA . LEU A 1 80 ? 1.958 0.135 -3.145 1.00 89.00 80 LEU A CA 1
ATOM 631 C C . LEU A 1 80 ? 1.181 0.203 -1.834 1.00 89.00 80 LEU A C 1
ATOM 633 O O . LEU A 1 80 ? 1.344 -0.642 -0.942 1.00 89.00 80 LEU A O 1
ATOM 637 N N . PHE A 1 81 ? 0.311 1.201 -1.738 1.00 86.44 81 PHE A N 1
ATOM 638 C CA . PHE A 1 81 ? -0.464 1.489 -0.543 1.00 86.44 81 PHE A CA 1
ATOM 639 C C . PHE A 1 81 ? -1.955 1.578 -0.841 1.00 86.44 81 PHE A C 1
ATOM 641 O O . PHE A 1 81 ? -2.371 1.877 -1.960 1.00 86.44 81 PHE A O 1
ATOM 648 N N . TRP A 1 82 ? -2.762 1.349 0.190 1.00 86.50 82 TRP A N 1
ATOM 649 C CA . TRP A 1 82 ? -4.131 1.837 0.251 1.00 86.50 82 TRP A CA 1
ATOM 650 C C . TRP A 1 82 ? -4.104 3.219 0.870 1.00 86.50 82 TRP A C 1
ATOM 652 O O . TRP A 1 82 ? -3.593 3.387 1.981 1.00 86.50 82 TRP A O 1
ATOM 662 N N . ARG A 1 83 ? -4.673 4.201 0.177 1.00 88.69 83 ARG A N 1
ATOM 663 C CA . ARG A 1 83 ? -4.953 5.514 0.749 1.00 88.69 83 ARG A CA 1
ATOM 664 C C . ARG A 1 83 ? -6.284 5.458 1.483 1.00 88.69 83 ARG A C 1
ATOM 666 O O . ARG A 1 83 ? -7.321 5.224 0.868 1.00 88.69 83 ARG A O 1
ATOM 673 N N . CYS A 1 84 ? -6.235 5.705 2.783 1.00 83.25 84 CYS A N 1
ATOM 674 C CA . CYS A 1 84 ? -7.381 5.611 3.672 1.00 83.25 84 CYS A CA 1
ATOM 675 C C . CYS A 1 84 ? -7.798 7.026 4.079 1.00 83.25 84 CYS A C 1
ATOM 677 O O . CYS A 1 84 ? -7.102 7.675 4.864 1.00 83.25 84 CYS A O 1
ATOM 679 N N . LEU A 1 85 ? -8.908 7.512 3.521 1.00 82.88 85 LEU A N 1
ATOM 680 C CA . LEU A 1 85 ? -9.509 8.786 3.916 1.00 82.88 85 LEU A CA 1
ATOM 681 C C . LEU A 1 85 ? -10.555 8.577 5.023 1.00 82.88 85 LEU A C 1
ATOM 683 O O . LEU A 1 85 ? -11.237 7.545 5.035 1.00 82.88 85 LEU A O 1
ATOM 687 N N . PRO A 1 86 ? -10.732 9.547 5.938 1.00 76.69 86 PRO A N 1
ATOM 688 C CA . PRO A 1 86 ? -11.751 9.458 6.977 1.00 76.69 86 PRO A CA 1
ATOM 689 C C . PRO A 1 86 ? -13.153 9.333 6.361 1.00 76.69 86 PRO A C 1
ATOM 691 O O . PRO A 1 86 ? -13.523 10.082 5.459 1.00 76.69 86 PRO A O 1
ATOM 694 N N . GLY A 1 87 ? -13.940 8.377 6.860 1.00 80.25 87 GLY A N 1
ATOM 695 C CA . GLY A 1 87 ? -15.316 8.129 6.409 1.00 80.25 87 GLY A CA 1
ATOM 696 C C . GLY A 1 87 ? -15.457 7.334 5.105 1.00 80.25 87 GLY A C 1
ATOM 697 O O . GLY A 1 87 ? -16.584 7.017 4.731 1.00 80.25 87 GLY A O 1
ATOM 698 N N . GLN A 1 88 ? -14.357 6.978 4.433 1.00 83.62 88 GLN A N 1
ATOM 699 C CA . GLN A 1 88 ? -14.388 6.149 3.227 1.00 83.62 88 GLN A CA 1
ATOM 700 C C . GLN A 1 88 ? -14.503 4.655 3.572 1.00 83.62 88 GLN A C 1
ATOM 702 O O . GLN A 1 88 ? -13.819 4.167 4.477 1.00 83.62 88 GLN A O 1
ATOM 707 N N . HIS A 1 89 ? -15.339 3.914 2.836 1.00 84.69 89 HIS A N 1
ATOM 708 C CA . HIS A 1 89 ? -15.456 2.465 3.009 1.00 84.69 89 HIS A CA 1
ATOM 709 C C . HIS A 1 89 ? -14.170 1.752 2.533 1.00 84.69 89 HIS A C 1
ATOM 711 O O . HIS A 1 89 ? -13.626 2.142 1.500 1.00 84.69 89 HIS A O 1
ATOM 717 N N . PRO A 1 90 ? -13.681 0.696 3.218 1.00 78.69 90 PRO A N 1
ATOM 718 C CA . PRO A 1 90 ? -12.443 0.007 2.832 1.00 78.69 90 PRO A CA 1
ATOM 719 C C . PRO A 1 90 ? -12.406 -0.531 1.396 1.00 78.69 90 PRO A C 1
ATOM 721 O O . PRO A 1 90 ? -11.362 -0.481 0.751 1.00 78.69 90 PRO A O 1
ATOM 724 N N . ASP A 1 91 ? -13.546 -0.980 0.866 1.00 81.44 91 ASP A N 1
ATOM 725 C CA . ASP A 1 91 ? -13.643 -1.463 -0.523 1.00 81.44 91 ASP A CA 1
ATOM 726 C C . ASP A 1 91 ? -13.468 -0.346 -1.574 1.00 81.44 91 ASP A C 1
ATOM 728 O O . ASP A 1 91 ? -13.317 -0.630 -2.761 1.00 81.44 91 ASP A O 1
ATOM 732 N N . GLU A 1 92 ? -13.478 0.922 -1.155 1.00 84.00 92 GLU A N 1
ATOM 733 C CA . GLU A 1 92 ? -13.305 2.097 -2.018 1.00 84.00 92 GLU A CA 1
ATOM 734 C C . GLU A 1 92 ? -11.904 2.717 -1.902 1.00 84.00 92 GLU A C 1
ATOM 736 O O . GLU A 1 92 ? -11.618 3.728 -2.551 1.00 84.00 92 GLU A O 1
ATOM 741 N N . TRP A 1 93 ? -11.020 2.159 -1.068 1.00 87.50 93 TRP A N 1
ATOM 742 C CA . TRP A 1 93 ? -9.685 2.718 -0.875 1.00 87.50 93 TRP A CA 1
ATOM 743 C C . TRP A 1 93 ? -8.878 2.738 -2.175 1.00 87.50 93 TRP A C 1
ATOM 745 O O . TRP A 1 93 ? -8.710 1.727 -2.857 1.00 87.50 93 TRP A O 1
ATOM 755 N N . THR A 1 94 ? -8.340 3.919 -2.477 1.00 92.19 94 THR A N 1
ATOM 756 C CA . THR A 1 94 ? -7.518 4.206 -3.658 1.00 92.19 94 THR A CA 1
ATOM 757 C C . THR A 1 94 ? -6.158 3.519 -3.545 1.00 92.19 94 THR A C 1
ATOM 759 O O . THR A 1 94 ? -5.522 3.582 -2.488 1.00 92.19 94 THR A O 1
ATOM 762 N N . VAL A 1 95 ? -5.670 2.935 -4.641 1.00 92.00 95 VAL A N 1
ATOM 763 C CA . VAL A 1 95 ? -4.277 2.483 -4.742 1.00 92.00 95 VAL A CA 1
ATOM 764 C C . VAL A 1 95 ? -3.367 3.668 -5.048 1.00 92.00 95 VAL A C 1
ATOM 766 O O . VAL A 1 95 ? -3.615 4.420 -5.990 1.00 92.00 95 VAL A O 1
AT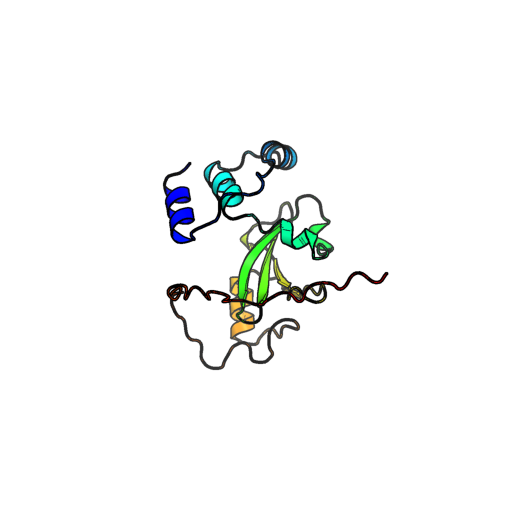OM 769 N N . ILE A 1 96 ? -2.296 3.816 -4.267 1.00 91.69 96 ILE A N 1
ATOM 770 C CA . ILE A 1 96 ? -1.239 4.798 -4.533 1.00 91.69 96 ILE A CA 1
ATOM 771 C C . ILE A 1 96 ? 0.137 4.128 -4.546 1.00 91.69 96 ILE A C 1
ATOM 773 O O . ILE A 1 96 ? 0.367 3.175 -3.798 1.00 91.69 96 ILE A O 1
ATOM 777 N N . LEU A 1 97 ? 1.042 4.624 -5.389 1.00 91.25 97 LEU A N 1
ATOM 778 C CA . LEU A 1 97 ? 2.395 4.097 -5.565 1.00 91.25 97 LEU A CA 1
ATOM 779 C C . LEU A 1 97 ? 3.440 5.148 -5.209 1.00 91.25 97 LEU A C 1
ATOM 781 O O . LEU A 1 97 ? 3.239 6.337 -5.455 1.00 91.25 97 LEU A O 1
ATOM 785 N N . ASN A 1 98 ? 4.572 4.693 -4.680 1.00 87.62 98 ASN A N 1
ATOM 786 C CA . ASN A 1 98 ? 5.735 5.529 -4.402 1.00 87.62 98 ASN A CA 1
ATOM 787 C C . ASN A 1 98 ? 7.035 4.729 -4.604 1.00 87.62 98 ASN A C 1
ATOM 789 O O . ASN A 1 98 ? 7.124 3.562 -4.222 1.00 87.62 98 ASN A O 1
ATOM 793 N N . GLN A 1 99 ? 8.040 5.372 -5.208 1.00 80.12 99 GLN A N 1
ATOM 794 C CA . GLN A 1 99 ? 9.361 4.782 -5.486 1.00 80.12 99 GLN A CA 1
ATOM 795 C C . GLN A 1 99 ? 10.468 5.198 -4.500 1.00 80.12 99 GLN A C 1
ATOM 797 O O . GLN A 1 99 ? 11.629 4.838 -4.690 1.00 80.12 99 GLN A O 1
ATOM 802 N N . GLY A 1 100 ? 10.140 5.998 -3.481 1.00 67.50 100 GLY A N 1
ATOM 803 C CA . GLY A 1 100 ? 11.038 6.400 -2.395 1.00 67.50 100 GLY A CA 1
ATOM 804 C C . GLY A 1 100 ? 12.276 7.215 -2.793 1.00 67.50 100 GLY A C 1
ATOM 805 O O . GLY A 1 100 ? 13.267 7.231 -2.062 1.00 67.50 100 GLY A O 1
ATOM 806 N N . ARG A 1 101 ? 12.286 7.851 -3.978 1.00 66.50 101 ARG A N 1
ATOM 807 C CA . ARG A 1 101 ? 13.480 8.546 -4.516 1.00 66.50 101 ARG A CA 1
ATOM 808 C C . ARG A 1 101 ? 13.287 10.032 -4.807 1.00 66.50 101 ARG A C 1
ATOM 810 O O . ARG A 1 101 ? 14.230 10.798 -4.630 1.00 66.50 101 ARG A O 1
ATOM 817 N N . ASP A 1 102 ? 12.107 10.444 -5.250 1.00 68.38 102 ASP A N 1
ATOM 818 C CA . ASP A 1 102 ? 11.857 11.793 -5.784 1.00 68.38 102 ASP A CA 1
ATOM 819 C C . ASP A 1 102 ? 10.465 12.344 -5.430 1.00 68.38 102 ASP A C 1
ATOM 821 O O . ASP A 1 102 ? 9.953 13.243 -6.095 1.00 68.38 102 ASP A O 1
ATOM 825 N N . TRP A 1 103 ? 9.874 11.839 -4.342 1.00 70.69 103 TRP A N 1
ATOM 826 C CA . TRP A 1 103 ? 8.576 12.275 -3.809 1.00 70.69 103 TRP A CA 1
ATOM 827 C C . TRP A 1 103 ? 7.394 12.134 -4.781 1.00 70.69 103 TRP A C 1
ATOM 829 O O . TRP A 1 103 ? 6.328 12.695 -4.524 1.00 70.69 103 TRP A O 1
ATOM 839 N N . THR A 1 104 ? 7.546 11.391 -5.880 1.00 78.00 104 THR A N 1
ATOM 840 C CA . THR A 1 104 ? 6.450 11.144 -6.816 1.00 78.00 104 THR A CA 1
ATOM 841 C C . THR A 1 104 ? 5.465 10.141 -6.237 1.00 78.00 104 THR A C 1
ATOM 843 O O . THR A 1 104 ? 5.855 9.061 -5.782 1.00 78.00 104 THR A O 1
ATOM 846 N N . TRP A 1 105 ? 4.187 10.500 -6.312 1.00 86.19 105 TRP A N 1
ATOM 847 C CA . TRP A 1 105 ? 3.070 9.634 -5.971 1.00 86.19 105 TRP A CA 1
ATOM 848 C C . TRP A 1 105 ? 2.189 9.449 -7.193 1.00 86.19 105 TRP A C 1
ATOM 850 O O . TRP A 1 105 ? 1.704 10.423 -7.771 1.00 86.19 105 TRP A O 1
ATOM 860 N N . GLU A 1 106 ? 1.959 8.199 -7.559 1.00 91.31 106 GLU A N 1
ATOM 861 C CA . GLU A 1 106 ? 1.002 7.846 -8.598 1.00 91.31 106 GLU A CA 1
ATOM 862 C C . GLU A 1 106 ? -0.291 7.350 -7.953 1.00 91.31 106 GLU A C 1
ATOM 864 O O . GLU A 1 106 ? -0.255 6.666 -6.931 1.00 91.31 106 GLU A O 1
ATOM 869 N N . HIS A 1 107 ? -1.431 7.724 -8.529 1.00 92.31 107 HIS A N 1
ATOM 870 C CA . HIS A 1 107 ? -2.751 7.456 -7.971 1.00 92.31 107 HIS A CA 1
ATOM 871 C C . HIS A 1 107 ? -3.616 6.701 -8.975 1.00 92.31 107 HIS A C 1
ATOM 873 O O . HIS A 1 107 ? -3.745 7.115 -10.126 1.00 92.31 107 HIS A O 1
ATOM 879 N N . HIS A 1 108 ? -4.290 5.656 -8.500 1.00 92.00 108 HIS A N 1
ATOM 880 C CA . HIS A 1 108 ? -5.310 4.942 -9.256 1.00 92.00 108 HIS A CA 1
ATOM 881 C C . HIS A 1 108 ? -6.590 4.854 -8.427 1.00 92.00 108 HIS A C 1
ATOM 883 O O . HIS A 1 108 ? -6.630 4.183 -7.394 1.00 92.00 108 HIS A O 1
ATOM 889 N N . GLU A 1 109 ? -7.644 5.537 -8.883 1.00 89.88 109 GLU A N 1
ATOM 890 C CA . GLU A 1 109 ? -8.978 5.578 -8.259 1.00 89.88 109 GLU A CA 1
ATOM 891 C C . GLU A 1 109 ? -9.747 4.265 -8.451 1.00 89.88 109 GLU A C 1
ATOM 893 O O . GLU A 1 109 ? -10.804 4.203 -9.070 1.00 89.88 109 GLU A O 1
ATOM 898 N N . MET A 1 110 ? -9.174 3.187 -7.935 1.00 87.19 110 MET A N 1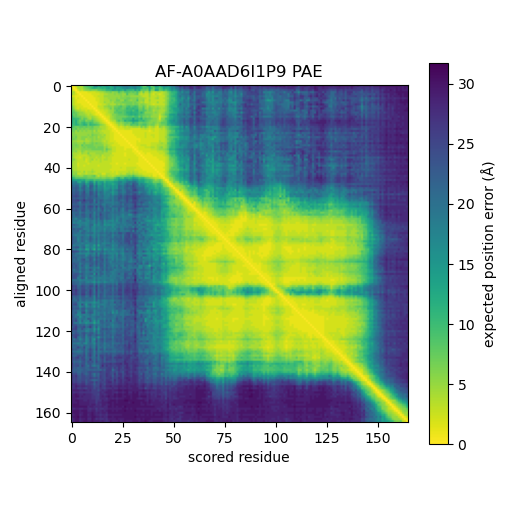
ATOM 899 C CA . MET A 1 110 ? -9.721 1.843 -7.976 1.00 87.19 110 MET A CA 1
ATO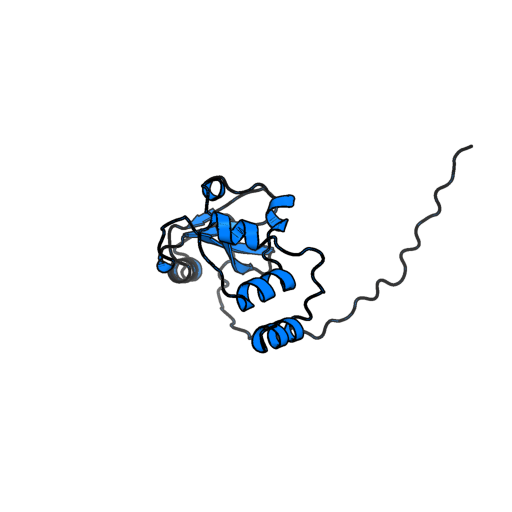M 900 C C . MET A 1 110 ? -9.218 1.054 -6.768 1.00 87.19 110 MET A C 1
ATOM 902 O O . MET A 1 110 ? -8.189 1.394 -6.175 1.00 87.19 110 MET A O 1
ATOM 906 N N . ASN A 1 111 ? -9.945 -0.002 -6.409 1.00 84.25 111 ASN A N 1
ATOM 907 C CA . ASN A 1 111 ? -9.511 -0.909 -5.353 1.00 84.25 111 ASN A CA 1
ATOM 908 C C . ASN A 1 111 ? -8.303 -1.754 -5.810 1.00 84.25 111 ASN A C 1
ATOM 910 O O . ASN A 1 111 ? -7.933 -1.795 -6.986 1.00 84.25 111 ASN A O 1
ATOM 914 N N . CYS A 1 112 ? -7.690 -2.470 -4.865 1.00 84.62 112 CYS A N 1
ATOM 915 C CA . CYS A 1 112 ? -6.505 -3.293 -5.127 1.00 84.62 112 CYS A CA 1
ATOM 916 C C . CYS A 1 112 ? -6.732 -4.370 -6.199 1.00 84.62 112 CYS A C 1
ATOM 918 O O . CYS A 1 112 ? -5.857 -4.586 -7.035 1.00 84.62 112 CYS A O 1
ATOM 920 N N . THR A 1 113 ? -7.884 -5.042 -6.204 1.00 84.06 113 THR A N 1
ATOM 921 C CA . THR A 1 113 ? -8.153 -6.111 -7.175 1.00 84.06 113 THR A CA 1
ATOM 922 C C . THR A 1 113 ? -8.324 -5.581 -8.593 1.00 84.06 113 THR A C 1
ATOM 924 O O . THR A 1 113 ? -7.778 -6.175 -9.523 1.00 84.06 113 THR A O 1
ATOM 927 N N . ASP A 1 114 ? -8.997 -4.443 -8.751 1.00 85.06 114 ASP A N 1
ATOM 928 C CA . ASP A 1 114 ? -9.166 -3.774 -10.041 1.00 85.06 114 ASP A CA 1
ATOM 929 C C . ASP A 1 114 ? -7.825 -3.237 -10.551 1.00 85.06 114 ASP A C 1
ATOM 931 O O . ASP A 1 114 ? -7.492 -3.436 -11.717 1.00 85.06 114 ASP A O 1
ATOM 935 N N . PHE A 1 115 ? -7.001 -2.666 -9.664 1.00 87.88 115 PHE A N 1
ATOM 936 C CA . PHE A 1 115 ? -5.639 -2.250 -10.002 1.00 87.88 115 PHE A CA 1
ATOM 937 C C . PHE A 1 115 ? -4.790 -3.423 -10.492 1.00 87.88 115 PHE A C 1
ATOM 939 O O . PHE A 1 115 ? -4.159 -3.333 -11.542 1.00 87.88 115 PHE A O 1
ATOM 946 N N . LEU A 1 116 ? -4.789 -4.545 -9.766 1.00 83.81 116 LEU A N 1
ATOM 947 C CA . LEU A 1 116 ? -4.044 -5.734 -10.176 1.00 83.81 116 LEU A CA 1
ATOM 948 C C . LEU A 1 116 ? -4.528 -6.247 -11.531 1.00 83.81 116 LEU A C 1
ATOM 950 O O . LEU A 1 116 ? -3.703 -6.553 -12.386 1.00 83.81 116 LEU A O 1
ATOM 954 N N . TYR A 1 117 ? -5.840 -6.324 -11.748 1.00 82.88 117 TYR A N 1
ATOM 955 C CA . TYR A 1 117 ? -6.390 -6.743 -13.033 1.00 82.88 117 TYR A CA 1
ATOM 956 C C . TYR A 1 117 ? -5.940 -5.810 -14.163 1.00 82.88 117 TYR A C 1
ATOM 958 O O . TYR A 1 117 ? -5.368 -6.279 -15.149 1.00 82.88 117 TYR A O 1
ATOM 966 N N . ALA A 1 118 ? -6.136 -4.501 -14.004 1.00 84.69 118 ALA A N 1
ATOM 967 C CA . ALA A 1 118 ? -5.807 -3.511 -15.020 1.00 84.69 118 ALA A CA 1
ATOM 968 C C . ALA A 1 118 ? -4.300 -3.480 -15.322 1.00 84.69 118 ALA A C 1
ATOM 970 O O . ALA A 1 118 ? -3.888 -3.412 -16.479 1.00 84.69 118 ALA A O 1
ATOM 971 N N . ALA A 1 119 ? -3.455 -3.594 -14.296 1.00 86.50 119 ALA A N 1
ATOM 972 C CA . ALA A 1 119 ? -2.009 -3.601 -14.471 1.00 86.50 119 ALA A CA 1
ATOM 973 C C . ALA A 1 119 ? -1.538 -4.894 -15.156 1.00 86.50 119 ALA A C 1
ATOM 975 O O . ALA A 1 119 ? -0.753 -4.851 -16.100 1.00 86.50 119 ALA A O 1
ATOM 976 N N . LEU A 1 120 ? -2.073 -6.055 -14.755 1.00 83.00 120 LEU A N 1
ATOM 977 C CA . LEU A 1 120 ? -1.719 -7.347 -15.354 1.00 83.00 120 LEU A CA 1
ATOM 978 C C . LEU A 1 120 ? -2.202 -7.494 -16.807 1.00 83.00 120 LEU A C 1
ATOM 980 O O . LEU A 1 120 ? -1.607 -8.237 -17.587 1.00 83.00 120 LEU A O 1
ATOM 984 N N . THR A 1 121 ? -3.270 -6.791 -17.177 1.00 83.19 121 THR A N 1
ATOM 985 C CA . THR A 1 121 ? -3.818 -6.763 -18.543 1.00 83.19 121 THR A CA 1
ATOM 986 C C . THR A 1 121 ? -3.259 -5.626 -19.398 1.00 83.19 121 THR A C 1
ATOM 988 O O . THR A 1 121 ? -3.550 -5.577 -20.593 1.00 83.19 121 THR A O 1
ATOM 991 N N . LYS A 1 122 ? -2.407 -4.763 -18.824 1.00 83.75 122 LYS A N 1
ATOM 992 C CA . LYS A 1 122 ? -1.866 -3.550 -19.461 1.00 83.75 122 LYS A CA 1
ATOM 993 C C . LYS A 1 122 ? -2.948 -2.540 -19.873 1.00 83.75 122 LYS A C 1
ATOM 995 O O . LYS A 1 122 ? -2.765 -1.795 -20.832 1.00 83.75 122 LYS A O 1
ATOM 1000 N N . GLU A 1 123 ? -4.072 -2.515 -19.158 1.00 87.44 123 GLU A N 1
ATOM 1001 C CA . GLU A 1 123 ? -5.112 -1.485 -19.293 1.00 87.44 123 GLU A CA 1
ATOM 1002 C C . GLU A 1 123 ? -4.699 -0.161 -18.634 1.00 87.44 123 GLU A C 1
ATOM 1004 O O . GLU A 1 123 ? -5.183 0.901 -19.025 1.00 87.44 123 GLU A O 1
ATOM 1009 N N . ILE A 1 124 ? -3.771 -0.215 -17.675 1.00 88.88 124 ILE A N 1
ATOM 1010 C CA . ILE A 1 124 ? -3.080 0.955 -17.129 1.00 88.88 124 ILE A CA 1
ATOM 1011 C C . ILE A 1 124 ? -1.597 0.899 -17.491 1.00 88.88 124 ILE A C 1
ATOM 1013 O O . ILE A 1 124 ? -0.986 -0.171 -17.508 1.00 88.88 124 ILE A O 1
ATOM 1017 N N . GLN A 1 125 ? -1.022 2.068 -17.752 1.00 85.62 125 GLN A N 1
ATOM 1018 C CA . GLN A 1 125 ? 0.418 2.270 -17.803 1.00 85.62 125 GLN A CA 1
ATOM 1019 C C . GLN A 1 125 ? 0.788 3.116 -16.593 1.00 85.62 125 GLN A C 1
ATOM 1021 O O . GLN A 1 125 ? 0.187 4.168 -16.389 1.00 85.62 125 GLN A O 1
ATOM 1026 N N . SER A 1 126 ? 1.721 2.612 -15.790 1.00 89.06 126 SER A N 1
ATOM 1027 C CA . SER A 1 126 ? 2.209 3.322 -14.616 1.00 89.06 126 SER A CA 1
ATOM 1028 C C . SER A 1 126 ? 3.480 4.085 -14.954 1.00 89.06 126 SER A C 1
ATOM 1030 O O . SER A 1 126 ? 4.321 3.585 -15.696 1.00 89.06 126 SER A O 1
ATOM 1032 N N . GLU A 1 127 ? 3.603 5.295 -14.415 1.00 89.06 127 GLU A N 1
ATOM 1033 C CA . GLU A 1 127 ? 4.803 6.132 -14.552 1.00 89.06 127 GLU A CA 1
ATOM 1034 C C . GLU A 1 127 ? 5.895 5.721 -13.547 1.00 89.06 127 GLU A C 1
ATOM 1036 O O . GLU A 1 127 ? 7.069 6.044 -13.726 1.00 89.06 127 GLU A O 1
ATOM 1041 N N . ILE A 1 128 ? 5.507 5.021 -12.473 1.00 89.62 128 ILE A N 1
ATOM 1042 C CA . ILE A 1 128 ? 6.404 4.534 -11.418 1.00 89.62 128 ILE A CA 1
ATOM 1043 C C . ILE A 1 128 ? 6.865 3.091 -11.667 1.00 89.62 128 ILE A C 1
ATOM 1045 O O . ILE A 1 128 ? 8.024 2.761 -11.410 1.00 89.62 128 ILE A O 1
ATOM 1049 N N . LEU A 1 129 ? 5.980 2.208 -12.132 1.00 88.19 129 LEU A N 1
ATOM 1050 C CA . LEU A 1 129 ? 6.341 0.817 -12.401 1.00 88.19 129 LEU A CA 1
ATOM 1051 C C . LEU A 1 129 ? 7.163 0.702 -13.689 1.00 88.19 129 LEU A C 1
ATOM 1053 O O . LEU A 1 129 ? 7.047 1.498 -14.613 1.00 88.19 129 LEU A O 1
ATOM 1057 N N . SER A 1 130 ? 7.986 -0.342 -13.765 1.00 84.88 130 SER A N 1
ATOM 1058 C CA . SER A 1 130 ? 8.747 -0.656 -14.976 1.00 84.88 130 SER A CA 1
ATOM 1059 C C . SER A 1 130 ? 7.829 -0.877 -16.186 1.00 84.88 130 SER A C 1
ATOM 1061 O O . SER A 1 130 ? 6.840 -1.598 -16.078 1.00 84.88 130 SER A O 1
ATOM 1063 N N . ASP A 1 131 ? 8.226 -0.376 -17.360 1.00 84.75 131 ASP A N 1
ATOM 1064 C CA . ASP A 1 131 ? 7.561 -0.663 -18.646 1.00 84.75 131 ASP A CA 1
ATOM 1065 C C . ASP A 1 131 ? 7.506 -2.169 -18.983 1.00 84.75 131 ASP A C 1
ATOM 1067 O O . ASP A 1 131 ? 6.655 -2.624 -19.755 1.00 84.75 131 ASP A O 1
ATOM 1071 N N . ASP A 1 132 ? 8.405 -2.964 -18.393 1.00 80.88 132 ASP A N 1
ATOM 1072 C CA . ASP A 1 132 ? 8.416 -4.421 -18.532 1.00 80.88 132 ASP A CA 1
ATOM 1073 C C . ASP A 1 132 ? 7.369 -5.106 -17.634 1.00 80.88 132 ASP A C 1
ATOM 1075 O O . ASP A 1 132 ? 7.195 -6.326 -17.711 1.00 80.88 132 ASP A O 1
ATOM 1079 N N . PHE A 1 133 ? 6.654 -4.355 -16.786 1.00 79.75 133 PHE A N 1
ATOM 1080 C CA . PHE A 1 133 ? 5.575 -4.868 -15.953 1.00 79.75 133 PHE A CA 1
ATOM 1081 C C . PHE A 1 133 ? 4.235 -4.933 -16.720 1.00 79.75 133 PHE A C 1
ATOM 1083 O O . PHE A 1 133 ? 3.841 -3.986 -17.398 1.00 79.75 133 PHE A O 1
ATOM 1090 N N . PRO A 1 134 ? 3.480 -6.035 -16.585 1.00 79.50 134 PRO A N 1
ATOM 1091 C CA . PRO A 1 134 ? 3.941 -7.327 -16.106 1.00 79.50 134 PRO A CA 1
ATOM 1092 C C . PRO A 1 134 ? 4.824 -8.037 -17.137 1.00 79.50 134 PRO A C 1
ATOM 1094 O O . PRO A 1 134 ? 4.656 -7.893 -18.354 1.00 79.50 134 PRO A O 1
ATOM 1097 N N . LEU A 1 135 ? 5.683 -8.922 -16.630 1.00 75.44 135 LEU A N 1
ATOM 1098 C CA . LEU A 1 135 ? 6.412 -9.872 -17.461 1.00 75.44 135 LEU A CA 1
ATOM 1099 C C . LEU A 1 135 ? 5.437 -10.770 -18.234 1.00 75.44 135 LEU A C 1
ATOM 1101 O O . LEU A 1 135 ? 4.413 -11.198 -17.704 1.00 75.44 135 LEU A O 1
ATOM 1105 N N . SER A 1 136 ? 5.815 -11.169 -19.450 1.00 76.69 136 SER A N 1
ATOM 1106 C CA . SER A 1 136 ? 5.006 -12.031 -20.332 1.00 76.69 136 SER A CA 1
ATOM 1107 C C . SER A 1 136 ? 4.654 -13.401 -19.734 1.00 76.69 136 SER A C 1
ATOM 1109 O O . SER A 1 136 ? 3.789 -14.106 -20.249 1.00 76.69 136 SER A O 1
ATOM 1111 N N . ARG A 1 137 ? 5.359 -13.816 -18.675 1.00 77.88 137 ARG A N 1
ATOM 1112 C CA . ARG A 1 137 ? 5.096 -15.038 -17.917 1.00 77.88 137 ARG A CA 1
ATOM 1113 C C . ARG A 1 137 ? 5.028 -14.709 -16.432 1.00 77.88 137 ARG A C 1
ATOM 1115 O O . ARG A 1 137 ? 6.044 -14.379 -15.827 1.00 77.88 137 ARG A O 1
ATOM 1122 N N . HIS A 1 138 ? 3.861 -14.914 -15.834 1.00 70.06 138 HIS A N 1
ATOM 1123 C CA . HIS A 1 138 ? 3.688 -14.819 -14.388 1.00 70.06 138 HIS A CA 1
ATOM 1124 C C . HIS A 1 138 ? 4.146 -16.115 -13.714 1.00 70.06 138 HIS A C 1
ATOM 1126 O O . HIS A 1 138 ? 3.744 -17.214 -14.110 1.00 70.06 138 HIS A O 1
ATOM 1132 N N . VAL A 1 139 ? 4.987 -15.995 -12.689 1.00 70.88 139 VAL A N 1
ATOM 1133 C CA . VAL A 1 139 ? 5.383 -17.114 -11.831 1.00 70.88 139 VAL A CA 1
ATOM 1134 C C . VAL A 1 139 ? 4.958 -16.774 -10.414 1.00 70.88 139 VAL A C 1
ATOM 1136 O O . VAL A 1 139 ? 5.481 -15.844 -9.811 1.00 70.88 139 VAL A O 1
ATOM 1139 N N . PHE A 1 140 ? 4.015 -17.543 -9.881 1.00 71.81 140 PHE A N 1
ATOM 1140 C CA . PHE A 1 140 ? 3.644 -17.461 -8.476 1.00 71.81 140 PHE A CA 1
ATOM 1141 C C . PHE A 1 140 ? 4.532 -18.426 -7.702 1.00 71.81 140 PHE A C 1
ATOM 1143 O O . PHE A 1 140 ? 4.464 -19.641 -7.894 1.00 71.81 140 PHE A O 1
ATOM 1150 N N . ALA A 1 141 ? 5.390 -17.876 -6.854 1.00 65.69 141 ALA A N 1
ATOM 1151 C CA . ALA A 1 141 ? 6.189 -18.646 -5.921 1.00 65.69 141 ALA A CA 1
ATOM 1152 C C . ALA A 1 141 ? 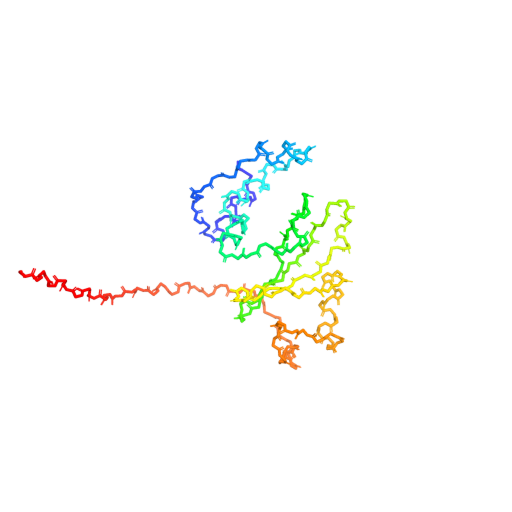5.740 -18.305 -4.505 1.00 65.69 141 ALA A C 1
ATOM 1154 O O . ALA A 1 141 ? 5.535 -17.137 -4.175 1.00 65.69 141 ALA A O 1
ATOM 1155 N N . SER A 1 142 ? 5.618 -19.320 -3.652 1.00 67.38 142 SER A N 1
ATOM 1156 C CA . SER A 1 142 ? 5.554 -19.067 -2.218 1.00 67.38 142 SER A CA 1
ATOM 1157 C C . SER A 1 142 ? 6.829 -18.343 -1.807 1.00 67.38 142 SER A C 1
ATOM 1159 O O . SER A 1 142 ? 7.927 -18.766 -2.179 1.00 67.38 142 SER A O 1
ATOM 1161 N N . PHE A 1 143 ? 6.689 -17.270 -1.032 1.00 53.22 143 PHE A N 1
ATOM 1162 C CA . PHE A 1 143 ? 7.837 -16.617 -0.426 1.00 53.22 143 PHE A CA 1
ATOM 1163 C C . PHE A 1 143 ? 8.582 -17.640 0.440 1.00 53.22 143 PHE A C 1
ATOM 1165 O O . PHE A 1 143 ? 8.063 -18.109 1.452 1.00 53.22 143 PHE A O 1
ATOM 1172 N N . ASN A 1 144 ? 9.780 -18.025 0.004 1.00 53.81 144 ASN A N 1
ATOM 1173 C CA . ASN A 1 144 ? 10.669 -18.893 0.756 1.00 53.81 144 ASN A CA 1
ATOM 1174 C C . ASN A 1 144 ? 11.873 -18.040 1.159 1.00 53.81 144 ASN A C 1
ATOM 1176 O O . ASN A 1 144 ? 12.739 -17.804 0.310 1.00 53.81 144 ASN A O 1
ATOM 1180 N N . PRO A 1 145 ? 11.925 -17.509 2.393 1.00 49.56 145 PRO A N 1
ATOM 1181 C CA . PRO A 1 145 ? 13.083 -16.749 2.826 1.00 49.56 145 PRO A CA 1
ATOM 1182 C C . PRO A 1 145 ? 14.282 -17.697 2.783 1.00 49.56 145 PRO A C 1
ATOM 1184 O O . PRO A 1 145 ? 14.353 -18.667 3.538 1.00 49.56 145 PRO A O 1
ATOM 1187 N N . ALA A 1 146 ? 15.209 -17.464 1.851 1.00 47.84 146 ALA A N 1
ATOM 1188 C CA . ALA A 1 146 ? 16.454 -18.215 1.825 1.00 47.84 146 ALA A CA 1
ATOM 1189 C C . ALA A 1 146 ? 17.131 -18.083 3.204 1.00 47.84 146 ALA A C 1
ATOM 1191 O O . ALA A 1 146 ? 17.072 -17.002 3.800 1.00 47.84 146 ALA A O 1
ATOM 1192 N N . PRO A 1 147 ? 17.778 -19.141 3.732 1.00 41.81 147 PRO A N 1
ATOM 1193 C CA . PRO A 1 147 ? 18.502 -19.038 4.990 1.00 41.81 147 PRO A CA 1
ATOM 1194 C C . PRO A 1 147 ? 19.510 -17.894 4.878 1.00 41.81 147 PRO A C 1
ATOM 1196 O O . PRO A 1 147 ? 20.335 -17.861 3.956 1.00 41.81 147 PRO A O 1
ATOM 1199 N N . SER A 1 148 ? 19.394 -16.937 5.799 1.00 42.22 148 SER A N 1
ATOM 1200 C CA . SER A 1 148 ? 20.223 -15.743 5.873 1.00 42.22 148 SER A CA 1
ATOM 1201 C C . SER A 1 148 ? 21.697 -16.140 5.848 1.00 42.22 148 SER A C 1
ATOM 1203 O O . SER A 1 148 ? 22.266 -16.622 6.826 1.00 42.22 148 SER A O 1
ATOM 1205 N N . HIS A 1 149 ? 22.355 -15.945 4.706 1.00 38.72 149 HIS A N 1
ATOM 1206 C CA . HIS A 1 149 ? 23.806 -15.980 4.673 1.00 38.72 149 HIS A CA 1
ATOM 1207 C C . HIS A 1 149 ? 24.266 -14.717 5.389 1.00 38.72 149 HIS A C 1
ATOM 1209 O O . HIS A 1 149 ? 24.241 -13.626 4.825 1.00 38.72 149 HIS A O 1
ATOM 1215 N N . SER A 1 150 ? 24.636 -14.852 6.663 1.00 36.25 150 SER A N 1
ATOM 1216 C CA . SER A 1 150 ? 25.282 -13.784 7.413 1.00 36.25 150 SER A CA 1
ATOM 1217 C C . SER A 1 150 ? 26.516 -13.334 6.630 1.00 36.25 150 SER A C 1
ATOM 1219 O O . SER A 1 150 ? 27.541 -14.023 6.624 1.00 36.25 150 SER A O 1
ATOM 1221 N N . ILE A 1 151 ? 26.440 -12.190 5.955 1.00 37.56 151 ILE A N 1
ATOM 1222 C CA . ILE A 1 151 ? 27.627 -11.537 5.417 1.00 37.56 151 ILE A CA 1
ATOM 1223 C C . ILE A 1 151 ? 28.401 -11.032 6.636 1.00 37.56 151 ILE A C 1
ATOM 1225 O O . ILE A 1 151 ? 28.109 -9.976 7.195 1.00 37.56 151 ILE A O 1
ATOM 1229 N N . ARG A 1 152 ? 29.392 -11.807 7.096 1.00 36.12 152 ARG A N 1
ATOM 1230 C CA . ARG A 1 152 ? 30.427 -11.267 7.979 1.00 36.12 152 ARG A CA 1
ATOM 1231 C C . ARG A 1 152 ? 31.181 -10.226 7.165 1.00 36.12 152 ARG A C 1
ATOM 1233 O O . ARG A 1 152 ? 32.010 -10.576 6.332 1.00 36.12 152 ARG A O 1
ATOM 1240 N N . LEU A 1 153 ? 30.917 -8.951 7.431 1.00 35.19 153 LEU A N 1
ATOM 1241 C CA . LEU A 1 153 ? 31.792 -7.859 7.021 1.00 35.19 153 LEU A CA 1
ATOM 1242 C C . LEU A 1 153 ? 33.135 -8.025 7.747 1.00 35.19 153 LEU A C 1
ATOM 1244 O O . LEU A 1 153 ? 33.376 -7.456 8.812 1.00 35.19 153 LEU A O 1
ATOM 1248 N N . THR A 1 154 ? 34.026 -8.850 7.202 1.00 37.69 154 THR A N 1
ATOM 1249 C CA . THR A 1 154 ? 35.408 -8.923 7.662 1.00 37.69 154 THR A CA 1
ATOM 1250 C C . THR A 1 154 ? 36.155 -7.685 7.177 1.00 37.69 154 THR A C 1
ATOM 1252 O O . THR A 1 154 ? 36.603 -7.617 6.039 1.00 37.69 154 THR A O 1
ATOM 1255 N N . GLY A 1 155 ? 36.311 -6.721 8.084 1.00 42.41 155 GLY A N 1
ATOM 1256 C CA . GLY A 1 155 ? 37.516 -5.900 8.200 1.00 42.41 155 GLY A CA 1
ATOM 1257 C C . GLY A 1 155 ? 37.748 -4.815 7.149 1.00 42.41 155 GLY A C 1
ATOM 1258 O O . GLY A 1 155 ? 38.727 -4.881 6.412 1.00 42.41 155 GLY A O 1
ATOM 1259 N N . ILE A 1 156 ? 36.986 -3.718 7.201 1.00 39.03 156 ILE A N 1
ATOM 1260 C CA . ILE A 1 156 ? 37.477 -2.431 6.683 1.00 39.03 156 ILE A CA 1
ATOM 1261 C C . ILE A 1 156 ? 38.293 -1.758 7.796 1.00 39.03 156 ILE A C 1
ATOM 1263 O O . ILE A 1 156 ? 37.750 -1.194 8.748 1.00 39.03 156 ILE A O 1
ATOM 1267 N N . ARG A 1 157 ? 39.627 -1.828 7.700 1.00 42.66 157 ARG A N 1
ATOM 1268 C CA . ARG A 1 157 ? 40.531 -1.035 8.550 1.00 42.66 157 ARG A CA 1
ATOM 1269 C C . ARG A 1 157 ? 40.320 0.452 8.245 1.00 42.66 157 ARG A C 1
ATOM 1271 O O . ARG A 1 157 ? 40.684 0.919 7.171 1.00 42.66 157 ARG A O 1
ATOM 1278 N N . ARG A 1 158 ? 39.783 1.212 9.205 1.00 40.88 158 ARG A N 1
ATOM 1279 C CA . ARG A 1 158 ? 39.757 2.684 9.141 1.00 40.88 158 ARG A CA 1
ATOM 1280 C C . ARG A 1 158 ? 41.197 3.231 9.133 1.00 40.88 158 ARG A C 1
ATOM 1282 O O . ARG A 1 158 ? 41.977 2.852 10.012 1.00 40.88 158 ARG A O 1
ATOM 1289 N N . PRO A 1 159 ? 41.579 4.130 8.209 1.00 38.12 159 PRO A N 1
ATOM 1290 C CA . PRO A 1 159 ? 42.890 4.764 8.253 1.00 38.12 159 PRO A CA 1
ATOM 1291 C C . PRO A 1 159 ? 42.953 5.767 9.416 1.00 38.12 159 PRO A C 1
ATOM 1293 O O . PRO A 1 159 ? 42.026 6.543 9.650 1.00 38.12 159 PRO A O 1
ATOM 1296 N N . LYS A 1 160 ? 44.058 5.740 10.174 1.00 44.19 160 LYS A N 1
ATOM 1297 C CA . LYS A 1 160 ? 44.310 6.665 11.289 1.00 44.19 160 LYS A CA 1
ATOM 1298 C C . LYS A 1 160 ? 44.397 8.104 10.769 1.00 44.19 160 LYS A C 1
ATOM 1300 O O . LYS A 1 160 ? 45.256 8.425 9.949 1.00 44.19 160 LYS A O 1
ATOM 1305 N N . ARG A 1 161 ? 43.536 8.977 11.296 1.00 42.47 161 ARG A N 1
ATOM 1306 C CA . ARG A 1 161 ? 43.573 10.434 11.103 1.00 42.47 161 ARG A CA 1
ATOM 1307 C C . ARG A 1 161 ? 44.938 10.968 11.575 1.00 42.47 161 ARG A C 1
ATOM 1309 O O . ARG A 1 161 ? 45.271 10.844 12.751 1.00 42.47 161 ARG A O 1
ATOM 1316 N N . ARG A 1 162 ? 45.737 11.547 10.671 1.00 43.31 162 ARG A N 1
ATOM 1317 C CA . ARG A 1 162 ? 46.924 12.342 11.033 1.00 43.31 162 ARG A CA 1
ATOM 1318 C C . ARG A 1 162 ? 46.453 13.687 11.591 1.00 43.31 162 ARG A C 1
ATOM 1320 O O . ARG A 1 162 ? 45.842 14.465 10.863 1.00 43.31 162 ARG A O 1
ATOM 1327 N N . LEU A 1 163 ? 46.749 13.953 12.861 1.00 45.19 163 LEU A N 1
ATOM 1328 C CA . LEU A 1 163 ? 46.688 15.297 13.439 1.00 45.19 163 LEU A CA 1
ATOM 1329 C C . LEU A 1 163 ? 47.785 16.146 12.780 1.00 45.19 163 LEU A C 1
ATOM 1331 O O . LEU A 1 163 ? 48.957 15.762 12.797 1.00 45.19 163 LEU A O 1
ATOM 1335 N N . LYS A 1 164 ? 47.399 17.259 12.149 1.00 46.31 164 LYS A N 1
ATOM 1336 C CA . LYS A 1 164 ? 48.342 18.295 11.711 1.00 46.31 164 LYS A CA 1
ATOM 1337 C C . LYS A 1 164 ? 48.797 19.069 12.956 1.00 46.31 164 LYS A C 1
ATOM 1339 O O . LYS A 1 164 ? 47.959 19.374 13.801 1.00 46.31 164 LYS A O 1
ATOM 1344 N N . LYS A 1 165 ? 50.111 19.277 13.070 1.00 51.91 165 LYS A N 1
ATOM 1345 C CA . LYS A 1 165 ? 50.742 20.152 14.067 1.00 51.91 165 LYS A CA 1
ATOM 1346 C C . LYS A 1 165 ? 50.430 21.611 13.770 1.00 51.91 165 LYS A C 1
ATOM 1348 O O . LYS A 1 165 ? 50.266 21.911 12.565 1.00 51.91 165 LYS A O 1
#

Mean predicted aligned error: 15.51 Å

Organism: Penicillium canescens (NCBI:txid5083)